Protein AF-A0A9X9F1N9-F1 (afdb_monomer_lite)

Structure (mmCIF, N/CA/C/O backbone):
data_AF-A0A9X9F1N9-F1
#
_entry.id   AF-A0A9X9F1N9-F1
#
loop_
_atom_site.group_PDB
_atom_site.id
_atom_site.type_symbol
_atom_site.label_atom_id
_atom_site.label_alt_id
_atom_site.label_comp_id
_atom_site.label_asym_id
_atom_site.label_entity_id
_atom_site.label_seq_id
_atom_site.pdbx_PDB_ins_code
_atom_site.Cartn_x
_atom_site.Cartn_y
_atom_site.Cartn_z
_atom_site.occupancy
_atom_site.B_iso_or_equiv
_atom_site.auth_seq_id
_atom_site.auth_comp_id
_atom_site.auth_asym_id
_atom_site.auth_atom_id
_atom_site.pdbx_PDB_model_num
ATOM 1 N N . VAL A 1 1 ? 14.814 10.136 13.971 1.00 85.19 1 VAL A N 1
ATOM 2 C CA . VAL A 1 1 ? 15.698 9.094 13.392 1.00 85.19 1 VAL A CA 1
ATOM 3 C C . VAL A 1 1 ? 15.005 7.735 13.287 1.00 85.19 1 VAL A C 1
ATOM 5 O O . VAL A 1 1 ? 14.750 7.311 12.174 1.00 85.19 1 VAL A O 1
ATOM 8 N N . PHE A 1 2 ? 14.600 7.086 14.387 1.00 89.62 2 PHE A N 1
ATOM 9 C CA . PHE A 1 2 ? 13.958 5.755 14.345 1.00 89.62 2 PHE A CA 1
ATOM 10 C C . PHE A 1 2 ? 12.696 5.651 13.465 1.00 89.62 2 PHE A C 1
ATOM 12 O O . PHE A 1 2 ? 12.542 4.683 12.732 1.00 89.62 2 PHE A O 1
ATOM 19 N N . PHE A 1 3 ? 11.834 6.674 13.464 1.00 89.81 3 PHE A N 1
ATOM 20 C CA . PHE A 1 3 ? 10.698 6.755 12.535 1.00 89.81 3 PHE A CA 1
ATOM 21 C C . PHE A 1 3 ? 11.136 6.731 11.063 1.00 89.81 3 PHE A C 1
ATOM 23 O O . PHE A 1 3 ? 10.613 5.948 10.281 1.00 89.81 3 PHE A O 1
ATOM 30 N N . MET A 1 4 ? 12.134 7.547 10.705 1.00 93.69 4 MET A N 1
ATOM 31 C CA . MET A 1 4 ? 12.664 7.625 9.340 1.00 93.69 4 MET A CA 1
ATOM 32 C C . MET A 1 4 ? 13.296 6.301 8.911 1.00 93.69 4 MET A C 1
ATOM 34 O O . MET A 1 4 ? 13.112 5.893 7.777 1.00 93.69 4 MET A O 1
ATOM 38 N N . ILE A 1 5 ? 13.980 5.598 9.821 1.00 93.94 5 ILE A N 1
ATOM 39 C CA . ILE A 1 5 ? 14.512 4.257 9.543 1.00 93.94 5 ILE A CA 1
ATOM 40 C C . ILE A 1 5 ? 13.367 3.300 9.190 1.00 93.94 5 ILE A C 1
ATOM 42 O O . ILE A 1 5 ? 13.416 2.659 8.146 1.00 93.94 5 ILE A O 1
ATOM 46 N N . GLY A 1 6 ? 12.320 3.237 10.021 1.00 90.06 6 GLY A N 1
ATOM 47 C CA . GLY A 1 6 ? 11.159 2.380 9.758 1.00 90.06 6 GLY A CA 1
ATOM 48 C C . GLY A 1 6 ? 10.446 2.716 8.446 1.00 90.06 6 GLY A C 1
ATOM 49 O O . GLY A 1 6 ? 10.104 1.814 7.686 1.00 90.06 6 GLY A O 1
ATOM 50 N N . PHE A 1 7 ? 10.282 4.007 8.159 1.00 93.88 7 PHE A N 1
ATOM 51 C CA . PHE A 1 7 ? 9.677 4.497 6.922 1.00 93.88 7 PHE A CA 1
ATOM 52 C C . PHE A 1 7 ? 10.511 4.115 5.689 1.00 93.88 7 PHE A C 1
ATOM 54 O O . PHE A 1 7 ? 10.004 3.489 4.759 1.00 93.88 7 PHE A O 1
ATOM 61 N N . SER A 1 8 ? 11.814 4.415 5.703 1.00 94.31 8 SER A N 1
ATOM 62 C CA . SER A 1 8 ? 12.718 4.129 4.586 1.00 94.31 8 SER A CA 1
ATOM 63 C C . SER A 1 8 ? 12.821 2.637 4.281 1.00 94.31 8 SER A C 1
ATOM 65 O O . SER A 1 8 ? 12.880 2.269 3.113 1.00 94.31 8 SER A O 1
ATOM 67 N N . VAL A 1 9 ? 12.807 1.767 5.300 1.00 94.31 9 VAL A N 1
ATOM 68 C CA . VAL A 1 9 ? 12.844 0.307 5.102 1.00 94.31 9 VAL A CA 1
ATOM 69 C C . VAL A 1 9 ? 11.689 -0.168 4.218 1.00 94.31 9 VAL A C 1
ATOM 71 O O . VAL A 1 9 ? 11.922 -0.956 3.304 1.00 94.31 9 VAL A O 1
ATOM 74 N N . ILE A 1 10 ? 10.469 0.332 4.436 1.00 93.88 10 ILE A N 1
ATOM 75 C CA . ILE A 1 10 ? 9.317 -0.046 3.606 1.00 93.88 10 ILE A CA 1
ATOM 76 C C . ILE A 1 10 ? 9.462 0.480 2.186 1.00 93.88 10 ILE A C 1
ATOM 78 O O . ILE A 1 10 ? 9.254 -0.277 1.243 1.00 93.88 10 ILE A O 1
ATOM 82 N N . PHE A 1 11 ? 9.878 1.733 2.015 1.00 91.31 11 PHE A N 1
ATOM 83 C CA . PHE A 1 11 ? 10.078 2.301 0.682 1.00 91.31 11 PHE A CA 1
ATOM 84 C C . PHE A 1 11 ? 11.139 1.547 -0.123 1.00 91.31 11 PHE A C 1
ATOM 86 O O . PHE A 1 11 ? 10.911 1.236 -1.292 1.00 91.31 11 PHE A O 1
ATOM 93 N N . TYR A 1 12 ? 12.266 1.189 0.496 1.00 93.06 12 TYR A N 1
ATOM 94 C CA . TYR A 1 12 ? 13.279 0.362 -0.157 1.00 93.06 12 TYR A CA 1
ATOM 95 C C . TYR A 1 12 ? 12.751 -1.037 -0.480 1.00 93.06 12 TYR A C 1
ATOM 97 O O . TYR A 1 12 ? 12.941 -1.508 -1.599 1.00 93.06 12 TYR A O 1
ATOM 105 N N . ALA A 1 13 ? 12.062 -1.693 0.459 1.00 92.38 13 ALA A N 1
ATOM 106 C CA . ALA A 1 13 ? 11.500 -3.022 0.231 1.00 92.38 13 ALA A CA 1
ATOM 107 C C . ALA A 1 13 ? 10.493 -3.025 -0.933 1.00 92.38 13 ALA A C 1
ATOM 109 O O . ALA A 1 13 ? 10.569 -3.889 -1.809 1.00 92.38 13 ALA A O 1
ATOM 110 N N . LEU A 1 14 ? 9.599 -2.033 -0.986 1.00 90.38 14 LEU A N 1
ATOM 111 C CA . LEU A 1 14 ? 8.648 -1.857 -2.084 1.00 90.38 14 LEU A CA 1
ATOM 112 C C . LEU A 1 14 ? 9.374 -1.574 -3.403 1.00 90.38 14 LEU A C 1
ATOM 114 O O . LEU A 1 14 ? 9.110 -2.256 -4.391 1.00 90.38 14 LEU A O 1
ATOM 118 N N . GLY A 1 15 ? 10.333 -0.645 -3.408 1.00 89.38 15 GLY A N 1
ATOM 119 C CA . GLY A 1 15 ? 11.121 -0.286 -4.590 1.00 89.38 15 GLY A CA 1
ATOM 120 C C . GLY A 1 15 ? 11.885 -1.467 -5.193 1.00 89.38 15 GLY A C 1
ATOM 121 O O . GLY A 1 15 ? 11.840 -1.680 -6.402 1.00 89.38 15 GLY A O 1
ATOM 122 N N . LEU A 1 16 ? 12.530 -2.287 -4.358 1.00 89.06 16 LEU A N 1
ATOM 123 C CA . LEU A 1 16 ? 13.225 -3.501 -4.805 1.00 89.06 16 LEU A CA 1
ATOM 124 C C . LEU A 1 16 ? 12.251 -4.566 -5.328 1.00 89.06 16 LEU A C 1
ATOM 126 O O . LEU A 1 16 ? 12.551 -5.264 -6.299 1.00 89.06 16 LEU A O 1
ATOM 130 N N . SER A 1 17 ? 11.072 -4.667 -4.710 1.00 88.88 17 SER A N 1
ATOM 131 C CA . SER A 1 17 ? 10.029 -5.609 -5.126 1.00 88.88 17 SER A CA 1
ATOM 132 C C . SER A 1 17 ? 9.413 -5.231 -6.475 1.00 88.88 17 SER A C 1
ATOM 134 O O . SER A 1 17 ? 9.032 -6.125 -7.231 1.00 88.88 17 SER A O 1
ATOM 136 N N . VAL A 1 18 ? 9.364 -3.937 -6.825 1.00 88.88 18 VAL A N 1
ATOM 137 C CA . VAL A 1 18 ? 8.813 -3.457 -8.108 1.00 88.88 18 VAL A CA 1
ATOM 138 C C . VAL A 1 18 ? 9.513 -4.100 -9.304 1.00 88.88 18 VAL A C 1
ATOM 140 O O . VAL A 1 18 ? 8.837 -4.504 -10.246 1.00 88.88 18 VAL A O 1
ATOM 143 N N . SER A 1 19 ? 10.837 -4.262 -9.264 1.00 84.31 19 SER A N 1
ATOM 144 C CA . SER A 1 19 ? 11.595 -4.860 -10.372 1.00 84.31 19 SER A CA 1
ATOM 145 C C . SER A 1 19 ? 11.184 -6.311 -10.647 1.00 84.31 19 SER A C 1
ATOM 147 O O . SER A 1 19 ? 10.947 -6.687 -11.794 1.00 84.31 19 SER A O 1
ATOM 149 N N . TRP A 1 20 ? 11.044 -7.124 -9.595 1.00 83.19 20 TRP A N 1
ATOM 150 C CA . TRP A 1 20 ? 10.626 -8.528 -9.709 1.00 83.19 20 TRP A CA 1
ATOM 151 C C . TRP A 1 20 ? 9.146 -8.663 -10.084 1.00 83.19 20 TRP A C 1
ATOM 153 O O . TRP A 1 20 ? 8.778 -9.471 -10.945 1.00 83.19 20 TRP A O 1
ATOM 163 N N . ILE A 1 21 ? 8.293 -7.842 -9.467 1.00 88.31 21 ILE A N 1
ATOM 164 C CA . ILE A 1 21 ? 6.857 -7.809 -9.751 1.00 88.31 21 ILE A CA 1
ATOM 165 C C . ILE A 1 21 ? 6.618 -7.375 -11.199 1.00 88.31 21 ILE A C 1
ATOM 167 O O . ILE A 1 21 ? 5.826 -8.012 -11.884 1.00 88.31 21 ILE A O 1
ATOM 171 N N . GLY A 1 22 ? 7.333 -6.365 -11.701 1.00 85.19 22 GLY A N 1
ATOM 172 C CA . GLY A 1 22 ? 7.161 -5.823 -13.050 1.00 85.19 22 GLY A CA 1
ATOM 173 C C . GLY A 1 22 ? 7.393 -6.849 -14.163 1.00 85.19 22 GLY A C 1
ATOM 174 O O . GLY A 1 22 ? 6.611 -6.911 -15.112 1.00 85.19 22 GLY A O 1
ATOM 175 N N . ILE A 1 23 ? 8.405 -7.712 -14.025 1.00 84.75 23 ILE A N 1
ATOM 176 C CA . ILE A 1 23 ? 8.680 -8.788 -14.996 1.00 84.75 23 ILE A CA 1
ATOM 177 C C . ILE A 1 23 ? 7.521 -9.794 -15.021 1.00 84.75 23 ILE A C 1
ATOM 179 O O . ILE A 1 23 ? 7.001 -10.138 -16.086 1.00 84.75 23 ILE A O 1
ATOM 183 N N . THR A 1 24 ? 7.063 -10.216 -13.840 1.00 85.38 24 THR A N 1
ATOM 184 C CA . THR A 1 24 ? 5.933 -11.149 -13.694 1.00 85.38 24 THR A CA 1
ATOM 185 C C . THR A 1 24 ? 4.628 -10.536 -14.215 1.00 85.38 24 THR A C 1
ATOM 187 O O . THR A 1 24 ? 3.816 -11.224 -14.842 1.00 85.38 24 THR A O 1
ATOM 190 N N . PHE A 1 25 ? 4.446 -9.232 -13.992 1.00 87.69 25 PHE A N 1
ATOM 191 C CA . PHE A 1 25 ? 3.288 -8.461 -14.428 1.00 87.69 25 PHE A CA 1
ATOM 192 C C . PHE A 1 25 ? 3.227 -8.354 -15.951 1.00 87.69 25 PHE A C 1
ATOM 194 O O . PHE A 1 25 ? 2.169 -8.581 -16.526 1.00 87.69 25 PHE A O 1
ATOM 201 N N . SER A 1 26 ? 4.359 -8.082 -16.607 1.00 86.38 26 SER A N 1
ATOM 202 C CA . SER A 1 26 ? 4.449 -8.014 -18.071 1.00 86.38 26 SER A CA 1
ATOM 203 C C . SER A 1 26 ? 4.061 -9.346 -18.723 1.00 86.38 26 SER A C 1
ATOM 205 O O . SER A 1 26 ? 3.229 -9.383 -19.630 1.00 86.38 26 SER A O 1
ATOM 207 N N . SER A 1 27 ? 4.547 -10.471 -18.183 1.00 90.69 27 SER A N 1
ATOM 208 C CA . SER A 1 27 ? 4.197 -11.801 -18.703 1.00 90.69 27 SER A CA 1
ATOM 209 C C . SER A 1 27 ? 2.717 -12.171 -18.518 1.00 90.69 27 SER A C 1
ATOM 211 O O . SER A 1 27 ? 2.206 -12.997 -19.272 1.00 90.69 27 SER A O 1
ATOM 213 N N . ASN A 1 28 ? 2.026 -11.600 -17.527 1.00 93.00 28 ASN A N 1
ATOM 214 C CA . ASN A 1 28 ? 0.632 -11.924 -17.196 1.00 93.00 28 ASN A CA 1
ATOM 215 C C . ASN A 1 28 ? -0.319 -10.735 -17.385 1.00 93.00 28 ASN A C 1
ATOM 217 O O . ASN A 1 28 ? -1.442 -10.754 -16.877 1.00 93.00 28 ASN A O 1
ATOM 221 N N . GLN A 1 29 ? 0.100 -9.708 -18.131 1.00 91.81 29 GLN A N 1
ATOM 222 C CA . GLN A 1 29 ? -0.590 -8.419 -18.210 1.00 91.81 29 GLN A CA 1
ATOM 223 C C . GLN A 1 29 ? -2.070 -8.572 -18.572 1.00 91.81 29 GLN A C 1
ATOM 225 O O . GLN A 1 29 ? -2.928 -7.946 -17.954 1.00 91.81 29 GLN A O 1
ATOM 230 N N . LYS A 1 30 ? -2.383 -9.452 -19.532 1.00 94.38 30 LYS A N 1
ATOM 231 C CA . LYS A 1 30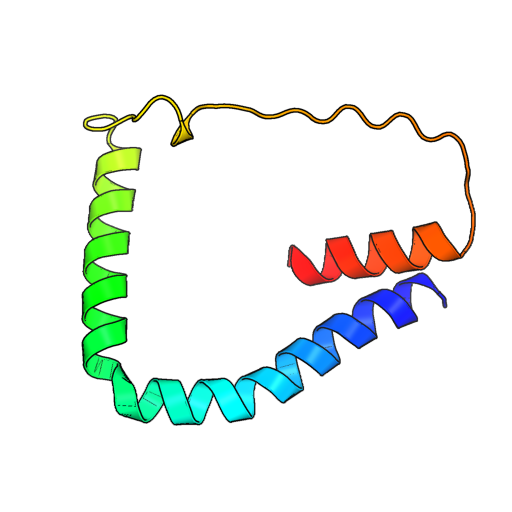 ? -3.762 -9.709 -19.967 1.00 94.38 30 LYS A CA 1
ATOM 232 C C . LYS A 1 30 ? -4.629 -10.285 -18.844 1.00 94.38 30 LYS A C 1
ATOM 234 O O . LYS A 1 30 ? -5.742 -9.810 -18.638 1.00 94.38 30 LYS A O 1
ATOM 239 N N . LEU A 1 31 ? -4.124 -11.280 -18.111 1.00 94.31 31 LEU A N 1
ATOM 240 C CA . LEU A 1 31 ? -4.843 -11.885 -16.986 1.00 94.31 31 LEU A CA 1
ATOM 241 C C . LEU A 1 31 ? -5.063 -10.863 -15.872 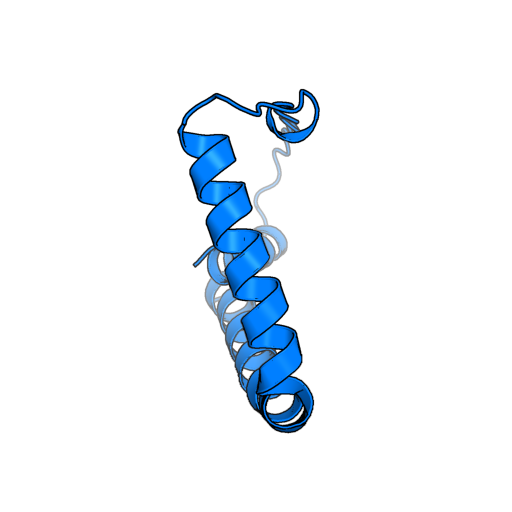1.00 94.31 31 LEU A C 1
ATOM 243 O O . LEU A 1 31 ? -6.173 -10.735 -15.359 1.00 94.31 31 LEU A O 1
ATOM 247 N N . ILE A 1 32 ? -4.030 -10.088 -15.541 1.00 93.44 32 ILE A N 1
ATOM 248 C CA . ILE A 1 32 ? -4.119 -9.074 -14.490 1.00 93.44 32 ILE A CA 1
ATOM 249 C C . ILE A 1 32 ? -5.114 -7.973 -14.875 1.00 93.44 32 ILE A C 1
ATOM 251 O O . ILE A 1 32 ? -5.922 -7.562 -14.045 1.00 93.44 32 ILE A O 1
ATOM 255 N N . GLN A 1 33 ? -5.121 -7.543 -16.139 1.00 94.44 33 GLN A N 1
ATOM 256 C CA . GLN A 1 33 ? -6.082 -6.565 -16.646 1.00 94.44 33 GLN A CA 1
ATOM 257 C C . GLN A 1 33 ? -7.525 -7.081 -16.563 1.00 94.44 33 GLN A C 1
ATOM 259 O O . GLN A 1 33 ? -8.416 -6.339 -16.151 1.00 94.44 33 GLN A O 1
ATOM 264 N N . GLN A 1 34 ? -7.764 -8.348 -16.913 1.00 96.44 34 GLN A N 1
ATOM 265 C CA . GLN A 1 34 ? -9.090 -8.962 -16.796 1.00 96.44 34 GLN A CA 1
ATOM 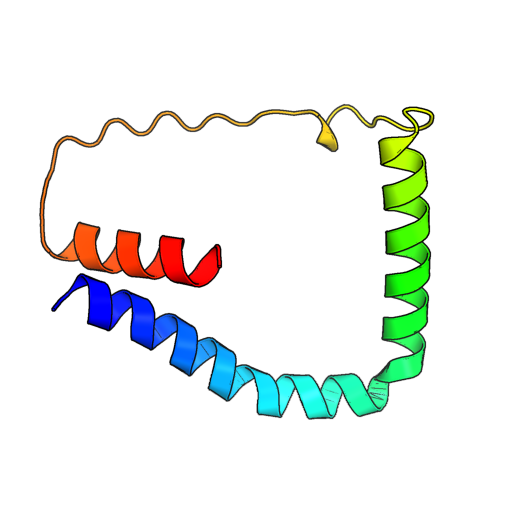266 C C . G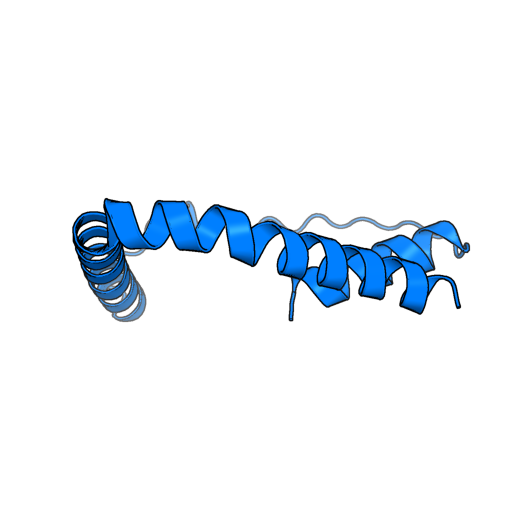LN A 1 34 ? -9.554 -9.031 -15.336 1.00 96.44 34 GLN A C 1
ATOM 268 O O . GLN A 1 34 ? -10.674 -8.618 -15.034 1.00 96.44 34 GLN A O 1
ATOM 273 N N . ILE A 1 35 ? -8.688 -9.484 -14.425 1.00 96.81 35 ILE A N 1
ATOM 274 C CA . ILE A 1 35 ? -8.986 -9.545 -12.986 1.00 96.81 35 ILE A CA 1
ATOM 275 C C . ILE A 1 35 ? -9.263 -8.141 -12.432 1.00 96.81 35 ILE A C 1
ATOM 277 O O . ILE A 1 35 ? -10.246 -7.949 -11.718 1.00 96.81 35 ILE A O 1
ATOM 281 N N . GLY A 1 36 ? -8.449 -7.150 -12.802 1.00 95.69 36 GLY A N 1
ATOM 282 C CA . GLY A 1 36 ? -8.638 -5.756 -12.402 1.00 95.69 36 GLY A CA 1
ATOM 283 C C . GLY A 1 36 ? -9.959 -5.171 -12.905 1.00 95.69 36 GLY A C 1
ATOM 284 O O . GLY A 1 36 ? -10.670 -4.520 -12.144 1.00 95.69 36 GLY A O 1
ATOM 285 N N . GLY A 1 37 ? -10.341 -5.457 -14.153 1.00 96.75 37 GLY A N 1
ATOM 286 C CA . GLY A 1 37 ? -11.628 -5.033 -14.711 1.00 96.75 37 GLY A CA 1
ATOM 287 C C . GLY A 1 37 ? -12.821 -5.635 -13.964 1.00 96.75 37 GLY A C 1
ATOM 288 O O . GLY A 1 37 ? -13.733 -4.906 -1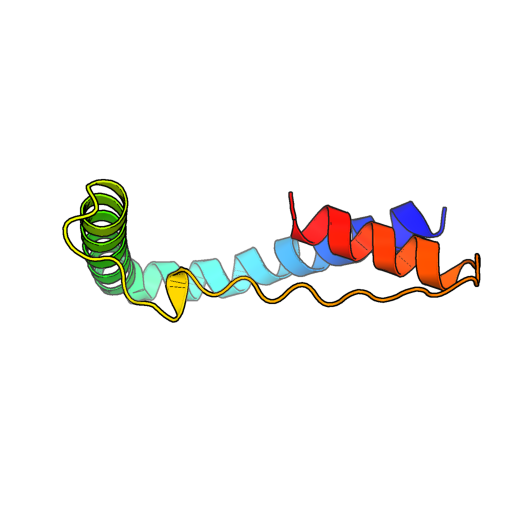3.574 1.00 96.75 37 GLY A O 1
ATOM 289 N N . ILE A 1 38 ? -12.784 -6.945 -13.697 1.00 96.81 38 ILE A N 1
ATOM 290 C CA . ILE A 1 38 ? -13.810 -7.631 -12.894 1.00 96.81 38 ILE A CA 1
ATOM 291 C C . ILE A 1 38 ? -13.894 -7.005 -11.498 1.00 96.81 38 ILE A C 1
ATOM 293 O O . ILE A 1 38 ? -14.987 -6.713 -11.014 1.00 96.81 38 ILE A O 1
ATOM 297 N N . PHE A 1 39 ? -12.748 -6.744 -10.868 1.00 95.50 39 PHE A N 1
ATOM 298 C CA . PHE A 1 39 ? -12.685 -6.118 -9.553 1.00 95.50 39 PHE A CA 1
ATOM 299 C C . PHE A 1 39 ? -13.298 -4.710 -9.540 1.00 95.50 39 PHE A C 1
ATOM 301 O O . PHE A 1 39 ? -14.094 -4.408 -8.653 1.00 95.50 39 PHE A O 1
ATOM 308 N N . ILE A 1 40 ? -12.999 -3.867 -10.535 1.00 95.50 40 ILE A N 1
ATOM 309 C CA . ILE A 1 40 ? -13.568 -2.512 -10.646 1.00 95.50 40 ILE A CA 1
ATOM 310 C C . ILE A 1 40 ? -15.091 -2.564 -10.792 1.00 95.50 40 ILE A C 1
ATOM 312 O O . ILE A 1 40 ? -15.793 -1.819 -10.109 1.00 95.50 40 ILE A O 1
ATOM 316 N N . VAL A 1 41 ? -15.618 -3.459 -11.634 1.00 95.00 41 VAL A N 1
ATOM 317 C CA . VAL A 1 41 ? -17.072 -3.632 -11.791 1.00 95.00 41 VAL A CA 1
ATOM 318 C C . VAL A 1 41 ? -17.713 -4.072 -10.474 1.00 95.00 41 VAL A C 1
ATOM 320 O O . VAL A 1 41 ? -18.726 -3.503 -10.066 1.00 95.00 41 VAL A O 1
ATOM 323 N N . LEU A 1 42 ? -17.110 -5.038 -9.773 1.00 93.31 42 LEU A N 1
ATOM 324 C CA . LEU A 1 42 ? -17.587 -5.487 -8.462 1.00 93.31 42 LEU A CA 1
ATOM 325 C C . LEU A 1 42 ? -17.571 -4.358 -7.423 1.00 93.31 42 LEU A C 1
ATOM 327 O O . LEU A 1 42 ? -18.530 -4.222 -6.666 1.00 93.31 42 LEU A O 1
ATOM 331 N N . MET A 1 43 ? -16.524 -3.531 -7.399 1.00 91.38 43 MET A N 1
ATOM 332 C CA . MET A 1 43 ? -16.455 -2.361 -6.519 1.00 91.38 43 MET A CA 1
ATOM 333 C C . MET A 1 43 ? -17.522 -1.321 -6.867 1.00 91.38 43 MET A C 1
ATOM 335 O O . MET A 1 43 ? -18.190 -0.821 -5.966 1.00 91.38 43 MET A O 1
ATOM 339 N N . GLY A 1 44 ? -17.761 -1.051 -8.153 1.00 91.75 44 GLY A N 1
ATOM 340 C CA . GLY A 1 44 ? -18.853 -0.180 -8.592 1.00 91.75 44 GLY A CA 1
ATOM 341 C C . GLY A 1 44 ? -20.219 -0.687 -8.119 1.00 91.75 44 GLY A C 1
ATOM 342 O O . GLY A 1 44 ? -20.991 0.067 -7.529 1.00 91.75 44 GLY A O 1
ATOM 343 N N . LEU A 1 45 ? -20.489 -1.986 -8.280 1.00 91.88 45 LEU A N 1
ATOM 344 C CA . LEU A 1 45 ? -21.714 -2.619 -7.779 1.00 91.88 45 LEU A CA 1
ATOM 345 C C . LEU A 1 45 ? -21.830 -2.531 -6.251 1.00 91.88 45 LEU A C 1
ATOM 347 O O . LEU A 1 45 ? -22.905 -2.217 -5.739 1.00 91.88 45 LEU A O 1
ATOM 351 N N . PHE A 1 46 ? -20.735 -2.742 -5.520 1.00 88.00 46 PHE A N 1
ATOM 352 C CA . PHE A 1 46 ? -20.710 -2.565 -4.068 1.00 88.00 46 PHE A CA 1
ATOM 353 C C . PHE A 1 46 ? -21.068 -1.122 -3.663 1.00 88.00 46 PHE A C 1
ATOM 355 O O . PHE A 1 46 ? -21.898 -0.924 -2.774 1.00 88.00 46 PHE A O 1
ATOM 362 N N . MET A 1 47 ? -20.532 -0.113 -4.363 1.00 87.12 47 MET A N 1
ATOM 363 C CA . MET A 1 47 ? -20.824 1.307 -4.105 1.00 87.12 47 MET A CA 1
ATOM 364 C C . MET A 1 47 ? -22.282 1.686 -4.400 1.00 87.12 47 MET A C 1
ATOM 366 O O . MET A 1 47 ? -22.840 2.519 -3.691 1.00 87.12 47 MET A O 1
ATOM 370 N N . THR A 1 48 ? -22.928 1.057 -5.390 1.00 90.62 48 THR A N 1
ATOM 371 C CA . THR A 1 48 ? -24.369 1.271 -5.657 1.00 90.62 48 THR A CA 1
ATOM 372 C C . THR A 1 48 ? -25.286 0.703 -4.569 1.00 90.62 48 THR A C 1
ATOM 374 O O . THR A 1 48 ? -26.480 0.990 -4.565 1.00 90.62 48 THR A O 1
ATOM 377 N N . GLY A 1 49 ? -24.761 -0.117 -3.652 1.00 82.88 49 GLY A N 1
ATOM 378 C CA . GLY A 1 49 ? -25.535 -0.732 -2.574 1.00 82.88 49 GLY A CA 1
ATOM 379 C C . GLY A 1 49 ? -26.384 -1.938 -2.992 1.00 82.88 49 GLY A C 1
ATOM 380 O O . GLY A 1 49 ? -27.006 -2.556 -2.134 1.00 82.88 49 GLY A O 1
ATOM 381 N N . LEU A 1 50 ? -26.368 -2.327 -4.274 1.00 83.94 50 LEU A N 1
ATOM 382 C CA . LEU A 1 50 ? -27.054 -3.525 -4.783 1.00 83.94 50 LEU A CA 1
ATOM 383 C C . LEU A 1 50 ? -26.495 -4.825 -4.185 1.00 83.94 50 LEU A C 1
ATOM 385 O O . LEU A 1 50 ? -27.217 -5.810 -4.040 1.00 83.94 50 LEU A O 1
ATOM 389 N N . PHE A 1 51 ? -25.209 -4.832 -3.830 1.00 80.06 51 PHE A N 1
ATOM 390 C CA . PHE A 1 51 ? -24.524 -5.981 -3.251 1.00 80.06 51 PHE A CA 1
ATOM 391 C C . PHE A 1 51 ? -23.676 -5.532 -2.059 1.00 80.06 51 PHE A C 1
ATOM 393 O O . PHE A 1 51 ? -22.602 -4.970 -2.235 1.00 80.06 51 PHE A O 1
ATOM 400 N N . GLN A 1 52 ? -24.158 -5.780 -0.839 1.00 79.94 52 GLN A N 1
ATOM 401 C CA . GLN A 1 52 ? -23.482 -5.404 0.409 1.00 79.94 52 GLN A CA 1
ATOM 402 C C . GLN A 1 52 ? -23.256 -6.638 1.289 1.00 79.94 52 GLN A C 1
ATOM 404 O O . GLN A 1 52 ? -24.042 -6.930 2.196 1.00 79.94 52 GLN A O 1
ATOM 409 N N . PRO A 1 53 ? -22.209 -7.430 1.026 1.00 81.69 53 PRO A N 1
ATOM 410 C CA . PRO A 1 53 ? -22.008 -8.649 1.780 1.00 81.69 53 PRO A CA 1
ATOM 411 C C . PRO A 1 53 ? -21.526 -8.311 3.205 1.00 81.69 53 PRO A C 1
ATOM 413 O O . PRO A 1 53 ? -20.594 -7.535 3.406 1.00 81.69 53 PRO A O 1
ATOM 416 N N . LYS A 1 54 ? -22.180 -8.900 4.218 1.00 79.38 54 LYS A N 1
ATOM 417 C CA . LYS A 1 54 ? -22.044 -8.530 5.647 1.00 79.38 54 LYS A CA 1
ATOM 418 C C . LYS A 1 54 ? -20.611 -8.590 6.196 1.00 79.38 54 LYS A C 1
ATOM 420 O O . LYS A 1 54 ? -20.279 -7.831 7.095 1.00 79.38 54 LYS A O 1
ATOM 425 N N . TRP A 1 55 ? -19.764 -9.464 5.652 1.00 80.19 55 TRP A N 1
ATOM 426 C CA . TRP A 1 55 ? -18.342 -9.567 6.008 1.00 80.19 55 TRP A CA 1
ATOM 427 C C . TRP A 1 55 ? -17.511 -8.367 5.535 1.00 80.19 55 TRP A C 1
ATOM 429 O O . TRP A 1 55 ? -16.585 -7.972 6.232 1.00 80.19 55 TRP A O 1
ATOM 439 N N . LEU A 1 56 ? -17.861 -7.755 4.398 1.00 74.50 56 LEU A N 1
ATOM 440 C CA . LEU A 1 56 ? -17.197 -6.550 3.887 1.00 74.50 56 LEU A CA 1
ATOM 441 C C . LEU A 1 56 ? -17.608 -5.299 4.676 1.00 74.50 56 LEU A C 1
ATOM 443 O O . LEU A 1 56 ? -16.86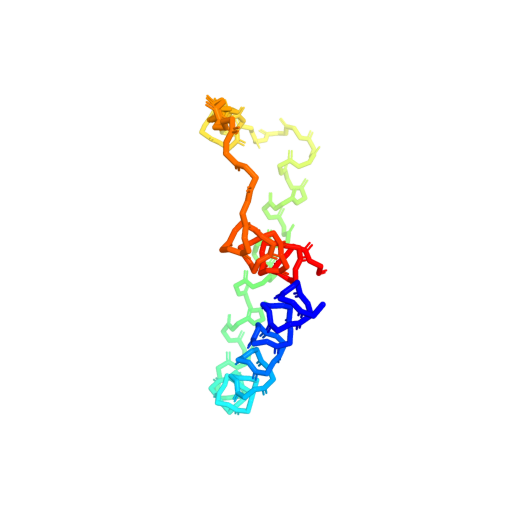5 -4.329 4.733 1.00 74.50 56 LEU A O 1
ATOM 447 N N . MET A 1 57 ? -18.788 -5.341 5.302 1.00 76.50 57 MET A N 1
ATOM 448 C CA . MET A 1 57 ? -19.288 -4.302 6.210 1.00 76.50 57 MET A CA 1
ATOM 449 C C . MET A 1 57 ? -18.874 -4.525 7.672 1.00 76.50 57 MET A C 1
ATOM 451 O O . MET A 1 57 ? -19.238 -3.736 8.543 1.00 76.50 57 MET A O 1
ATOM 455 N N . ALA A 1 58 ? -18.150 -5.605 7.976 1.00 80.94 58 ALA A N 1
ATOM 456 C CA . ALA A 1 58 ? -17.765 -5.921 9.342 1.00 80.94 58 ALA A CA 1
ATOM 457 C C . ALA A 1 58 ? -16.608 -5.020 9.799 1.00 80.94 58 ALA A C 1
ATOM 459 O O . ALA A 1 58 ? -15.478 -5.135 9.327 1.00 80.94 58 ALA A O 1
ATOM 460 N N . GLU A 1 59 ? -16.871 -4.143 10.766 1.00 73.94 59 GLU A N 1
ATOM 461 C CA . GLU A 1 59 ? -15.844 -3.283 11.349 1.00 73.94 59 GLU A CA 1
ATOM 462 C C . GLU A 1 59 ? -15.136 -4.002 12.511 1.00 73.94 59 GLU A C 1
ATOM 464 O O . GLU A 1 59 ? -15.672 -4.141 13.613 1.00 73.94 59 GLU A O 1
ATOM 469 N N . LYS A 1 60 ? -13.899 -4.464 12.292 1.00 74.12 60 LYS A N 1
ATOM 470 C CA . LYS A 1 60 ? -13.081 -5.078 13.350 1.00 74.12 60 LYS A CA 1
ATOM 471 C C . LYS A 1 60 ? -12.221 -4.021 14.050 1.00 74.12 60 LYS A C 1
ATOM 473 O O . LYS A 1 60 ? -11.043 -3.859 13.737 1.00 74.12 60 LYS A O 1
ATOM 478 N N . LYS A 1 61 ? -12.786 -3.311 15.035 1.00 69.94 61 LYS A N 1
ATOM 479 C CA . LYS A 1 61 ? -12.013 -2.389 15.892 1.00 69.94 61 LYS A CA 1
ATOM 480 C C . LYS A 1 61 ? -11.182 -3.159 16.916 1.00 69.94 61 LYS A C 1
ATOM 482 O O . LYS A 1 61 ? -11.678 -3.554 17.968 1.00 69.94 61 LYS A O 1
ATOM 487 N N . VAL A 1 62 ? -9.892 -3.326 16.641 1.00 72.19 62 VAL A N 1
ATOM 488 C CA . VAL A 1 62 ? -8.927 -3.808 17.639 1.00 72.19 62 VAL A CA 1
ATOM 489 C C . VAL A 1 62 ? -8.511 -2.625 18.520 1.00 72.19 62 VAL A C 1
ATOM 491 O O . VAL A 1 62 ? -7.678 -1.810 18.131 1.00 72.19 62 VAL A O 1
ATOM 494 N N . GLN A 1 63 ? -9.105 -2.499 19.710 1.00 65.44 63 GLN A N 1
ATOM 495 C CA . GLN A 1 63 ? -8.729 -1.458 20.674 1.00 65.44 63 GLN A CA 1
ATOM 496 C C . GLN A 1 63 ? -7.480 -1.871 21.464 1.00 65.44 63 GLN A C 1
ATOM 498 O O . GLN A 1 63 ? -7.567 -2.417 22.561 1.00 65.44 63 GLN A O 1
ATOM 503 N N . TYR A 1 64 ? -6.297 -1.597 20.913 1.00 63.25 64 TYR A N 1
ATOM 504 C CA . TYR A 1 64 ? -5.030 -1.825 21.611 1.00 63.25 64 TYR A CA 1
ATOM 505 C C . TYR A 1 64 ? -4.646 -0.589 22.445 1.00 63.25 64 TYR A C 1
ATOM 507 O O . TYR A 1 64 ? -4.132 0.401 21.925 1.00 63.25 64 TYR A O 1
ATOM 515 N N . ARG A 1 65 ? -4.882 -0.627 23.763 1.00 61.47 65 ARG A N 1
ATOM 516 C CA . ARG A 1 65 ? -4.350 0.376 24.707 1.00 61.47 65 ARG A CA 1
ATOM 517 C C . ARG A 1 65 ? -2.986 -0.082 25.227 1.00 61.47 65 ARG A C 1
ATOM 519 O O . ARG A 1 65 ? -2.910 -0.745 26.253 1.00 61.47 65 ARG A O 1
ATOM 526 N N . SER A 1 66 ? -1.904 0.294 24.541 1.00 59.59 66 SER A N 1
ATOM 527 C CA . SER A 1 66 ? -0.539 0.137 25.068 1.00 59.59 66 SER A CA 1
ATOM 528 C C . SER A 1 66 ? 0.054 1.490 25.469 1.00 59.59 66 SER A C 1
ATOM 530 O O . SER A 1 66 ? 0.189 2.407 24.653 1.00 59.59 66 SER A O 1
ATOM 532 N N . LYS A 1 67 ? 0.388 1.608 26.759 1.00 58.66 67 LYS A N 1
ATOM 533 C CA . LYS A 1 67 ? 0.881 2.819 27.439 1.00 58.66 67 LYS A CA 1
ATOM 534 C C . LYS A 1 67 ? 2.405 3.010 27.369 1.00 58.66 67 LYS A C 1
ATOM 536 O O . LYS A 1 67 ? 2.919 3.889 28.047 1.00 58.66 67 LYS A O 1
ATOM 541 N N . SER A 1 68 ? 3.134 2.232 26.566 1.00 59.88 68 SER A N 1
ATOM 542 C CA . SER A 1 68 ? 4.597 2.357 26.491 1.00 59.88 68 SER A CA 1
ATOM 543 C C . SER A 1 68 ? 5.040 3.187 25.281 1.00 59.88 68 SER A C 1
ATOM 545 O O . SER A 1 68 ? 4.691 2.898 24.128 1.00 59.88 68 SER A O 1
ATOM 547 N N . THR A 1 69 ? 5.771 4.266 25.551 1.00 66.00 69 THR A N 1
ATOM 548 C CA . THR A 1 69 ? 6.450 5.119 24.570 1.00 66.00 69 THR A CA 1
ATOM 549 C C . THR A 1 69 ? 7.912 4.683 24.486 1.00 66.00 69 THR A C 1
ATOM 551 O O . THR A 1 69 ? 8.639 4.799 25.468 1.00 66.00 69 THR A O 1
ATOM 554 N N . GLY A 1 70 ? 8.356 4.176 23.333 1.00 82.69 70 GLY A N 1
ATOM 555 C CA . GLY A 1 70 ? 9.736 3.719 23.142 1.00 82.69 70 GLY A CA 1
ATOM 556 C C . GLY A 1 70 ? 10.153 3.707 21.672 1.00 82.69 70 GLY A C 1
ATOM 557 O O . GLY A 1 70 ? 9.303 3.739 20.782 1.00 82.69 70 GLY A O 1
ATOM 558 N N . TYR A 1 71 ? 11.461 3.641 21.411 1.00 85.94 71 TYR A N 1
ATOM 559 C CA . TYR A 1 71 ? 12.039 3.740 20.062 1.00 85.94 71 TYR A CA 1
ATOM 560 C C . TYR A 1 71 ? 11.484 2.708 19.064 1.00 85.94 71 TYR A C 1
ATOM 562 O O . TYR A 1 71 ? 11.248 3.048 17.907 1.00 85.94 71 TYR A O 1
ATOM 570 N N . ILE A 1 72 ? 11.182 1.488 19.525 1.00 86.69 72 ILE A N 1
ATOM 571 C CA . ILE A 1 72 ? 10.552 0.421 18.724 1.00 86.69 72 ILE A CA 1
ATOM 572 C C . ILE A 1 72 ? 9.186 0.865 18.180 1.00 86.69 72 ILE A C 1
ATOM 574 O O . ILE A 1 72 ? 8.855 0.605 17.025 1.00 86.69 72 ILE A O 1
ATOM 578 N N . ARG A 1 73 ? 8.401 1.594 18.983 1.00 85.06 73 ARG A N 1
ATOM 579 C CA . ARG A 1 73 ? 7.095 2.108 18.560 1.00 85.06 73 ARG A CA 1
ATOM 580 C C . ARG A 1 73 ? 7.247 3.162 17.469 1.00 85.06 73 ARG A C 1
ATOM 582 O O . ARG A 1 73 ? 6.467 3.149 16.530 1.00 85.06 73 ARG A O 1
ATOM 589 N N . SER A 1 74 ? 8.261 4.024 17.545 1.00 90.12 74 SER A N 1
ATOM 590 C CA . SER A 1 74 ? 8.527 5.006 16.487 1.00 90.12 74 SER A CA 1
ATOM 591 C C . SER A 1 74 ? 8.875 4.340 15.153 1.00 90.12 74 SER A C 1
ATOM 593 O O . SER A 1 74 ? 8.434 4.826 14.116 1.00 90.12 74 SER A O 1
ATOM 595 N N . ILE A 1 75 ? 9.604 3.215 15.170 1.00 90.06 75 ILE A N 1
ATOM 596 C CA . ILE A 1 75 ? 9.883 2.408 13.968 1.00 90.06 75 ILE A CA 1
ATOM 597 C C . ILE A 1 75 ? 8.586 1.804 13.413 1.00 90.06 75 ILE A C 1
ATOM 599 O O . ILE A 1 75 ? 8.293 1.981 12.235 1.00 90.06 75 ILE A O 1
ATOM 603 N N . LEU A 1 76 ? 7.786 1.140 14.258 1.00 90.44 76 LEU A N 1
ATOM 604 C CA . LEU A 1 76 ? 6.516 0.515 13.853 1.00 90.44 76 LEU A CA 1
ATOM 605 C C . LEU A 1 76 ? 5.499 1.535 13.325 1.00 90.44 76 LEU A C 1
ATOM 607 O O . LEU A 1 76 ? 4.795 1.270 12.354 1.00 90.44 76 LEU A O 1
ATOM 611 N N . VAL A 1 77 ? 5.428 2.717 13.938 1.00 89.50 77 VAL A N 1
ATOM 612 C CA . VAL A 1 77 ? 4.589 3.818 13.450 1.00 89.50 77 VAL A CA 1
ATOM 613 C C . VAL A 1 77 ? 5.096 4.313 12.092 1.00 89.50 77 VAL A C 1
ATOM 615 O O . VAL A 1 77 ? 4.292 4.508 11.191 1.00 89.50 77 VAL A O 1
ATOM 618 N N . GLY A 1 78 ? 6.414 4.439 11.903 1.00 90.69 78 GLY A N 1
ATOM 619 C CA . GLY A 1 78 ? 6.999 4.780 10.599 1.00 90.69 78 GLY A CA 1
ATOM 620 C C . GLY A 1 78 ? 6.682 3.758 9.510 1.00 90.69 78 GLY A C 1
ATOM 621 O O . GLY A 1 78 ? 6.328 4.137 8.398 1.00 90.69 78 GLY A O 1
ATOM 622 N N . MET A 1 79 ? 6.730 2.472 9.853 1.00 92.38 79 MET A N 1
ATOM 623 C CA . MET A 1 79 ? 6.342 1.375 8.968 1.00 92.38 79 MET A CA 1
ATOM 624 C C . MET A 1 79 ? 4.847 1.421 8.620 1.00 92.38 79 MET A C 1
ATOM 626 O O . MET A 1 79 ? 4.472 1.468 7.457 1.00 92.38 79 MET A O 1
ATOM 630 N N . THR A 1 80 ? 3.963 1.450 9.614 1.00 90.62 80 THR A N 1
ATOM 631 C CA . THR A 1 80 ? 2.510 1.485 9.356 1.00 90.62 80 THR A CA 1
ATOM 632 C C . THR A 1 80 ? 2.089 2.712 8.548 1.00 90.62 80 THR A C 1
ATOM 634 O O . THR A 1 80 ? 1.238 2.592 7.673 1.00 90.62 80 THR A O 1
ATOM 637 N N . TYR A 1 81 ? 2.723 3.862 8.785 1.00 91.00 81 TYR A N 1
ATOM 638 C CA . TYR A 1 81 ? 2.492 5.070 8.001 1.00 91.00 81 TYR A CA 1
ATOM 639 C C . TYR A 1 81 ? 2.973 4.925 6.550 1.00 91.00 81 TYR A C 1
ATOM 641 O O . TYR A 1 81 ? 2.224 5.244 5.636 1.00 91.00 81 TYR A O 1
ATOM 649 N N . ALA A 1 82 ? 4.180 4.391 6.325 1.00 90.94 82 ALA A N 1
ATOM 650 C CA . ALA A 1 82 ? 4.695 4.144 4.975 1.00 90.94 82 ALA A CA 1
ATOM 651 C C . ALA A 1 82 ? 3.860 3.122 4.190 1.00 90.94 82 ALA A C 1
ATOM 653 O O . ALA A 1 82 ? 3.698 3.268 2.989 1.00 90.94 82 ALA A O 1
ATOM 654 N N . ALA A 1 83 ? 3.338 2.091 4.858 1.00 89.25 83 ALA A N 1
ATOM 655 C CA . ALA A 1 83 ? 2.502 1.073 4.225 1.00 89.25 83 ALA A CA 1
ATOM 656 C C . ALA A 1 83 ? 1.084 1.568 3.887 1.00 89.25 83 ALA A C 1
ATOM 658 O O . ALA A 1 83 ? 0.409 0.947 3.072 1.00 89.25 83 ALA A O 1
ATOM 659 N N . GLY A 1 84 ? 0.615 2.626 4.556 1.00 86.00 84 GLY A N 1
ATOM 660 C CA . GLY A 1 84 ? -0.711 3.207 4.345 1.00 86.00 84 GLY A CA 1
ATOM 661 C C . GLY A 1 84 ? -0.758 4.373 3.354 1.00 86.00 84 GLY A C 1
ATOM 662 O O . GLY A 1 84 ? -1.860 4.845 3.082 1.00 86.00 84 GLY A O 1
ATOM 663 N N . TRP A 1 85 ? 0.395 4.853 2.872 1.00 76.69 85 TRP A N 1
ATOM 664 C CA . TRP A 1 85 ? 0.514 5.914 1.864 1.00 76.69 85 TRP A CA 1
ATOM 665 C C . TRP A 1 85 ? 0.410 5.339 0.451 1.00 76.69 85 TRP A C 1
ATOM 667 O O . TRP A 1 85 ? -0.400 5.874 -0.337 1.00 76.69 85 TRP A O 1
#

Secondary structure (DSSP, 8-state):
-HHHHHHHHHHHHHHHHHHHHHHHHHHTHHHHHHHHHHHHHHHHHHHTTS---TTTT-------------HHHHHHHHHHHHHH-

Organism: Bacillus cereus (NCBI:txid1396)

Radius of gyration: 18.75 Å; chains: 1; bounding box: 43×21×47 Å

Sequence (85 aa):
VFFMIGFSVIFYALGLSVSWIGITFSSNQKLIQQIGGIFIVLMGLFMTGLFQPKWLMAEKKVQYRSKSTGYIRSILVGMTYAAGW

InterPro domains:
  IPR051790 Cytochrome c-type biogenesis DsbD-related [PTHR31272] (2-85)

Foldseek 3Di:
DLLVVLQVVQVVVVVVVCVVVVVVCVVCVVVVVVVVVVVVVVVVCCVVVVDPDVVVVDDDDDPDDDPDDDSVVSSVVSNVVNVVD

pLDDT: mean 86.05, std 9.41, range [58.66, 96.81]